Protein AF-A0AAD6UHK2-F1 (afdb_monomer)

InterPro domains:
  IPR046700 Domain of unknown function DUF6570 [PF20209] (50-93)

Organism: NCBI:txid1033014

pLDDT: mean 83.86, std 9.09, range [49.72, 95.25]

Nearest PDB structures (foldseek):
  5tcu-assembly1_LE  TM=2.601E-01  e=2.755E+00  Staphylococcus aureus subsp. aureus NCTC 8325
  8i4m-assembly1_m  TM=2.034E-01  e=7.150E+00  Prochlorococcus phage P-SCSP1u

Foldseek 3Di:
DDDDPADPVRVVVVVVVVVVVVPFDFDAAPAQRDTGTPQCADPRHGPCCVVPRDRHVVVVNRPPDDDPDDDDDPVRCVVVDDPDDDDDDDDDDD

Sequence (94 aa):
MAQPAVSAAEKVLMEHVRQEWMKIKMETCDTCNERWFDLDVRNGTCDKCRKKPKFQASNQMDPGPAPDLPALTQIEEMIISPVHALVSLYQVRG

Radius of gyration: 20.44 Å; Cα contacts (8 Å, |Δi|>4): 68; chains: 1; bounding box: 47×34×63 Å

Solvent-accessible surface area (backbone atoms only — not comparable to full-atom values): 6293 Å² total; per-residue (Å²): 130,84,78,68,97,64,51,77,69,54,51,54,53,51,50,52,51,51,55,58,55,70,65,67,54,82,39,61,19,76,65,58,69,50,71,41,65,89,43,64,64,52,96,49,34,22,52,62,50,74,76,55,72,80,38,30,73,92,72,73,56,49,88,69,79,82,75,96,65,81,82,72,51,75,67,50,44,69,72,70,49,74,89,73,89,79,86,84,90,82,90,81,86,130

Secondary structure (DSSP, 8-state):
-PPPSS-HHHHHHHHHHHHHHHT---EE-TTT--EESS---BTTB-HHHHH---S-GGGT----SPP-PPPPPHHHHHHH--------------

Mean predicted aligned error: 8.8 Å

Structure (mmCIF, N/CA/C/O backbone):
data_AF-A0AAD6UHK2-F1
#
_entry.id   AF-A0AAD6UHK2-F1
#
loop_
_atom_site.group_PDB
_atom_site.id
_atom_site.type_symbol
_atom_site.label_atom_id
_atom_site.label_alt_id
_atom_site.label_comp_id
_atom_site.label_asym_id
_atom_site.label_entity_id
_atom_site.label_seq_id
_atom_site.pdbx_PDB_ins_code
_atom_site.Cartn_x
_atom_site.Cartn_y
_atom_site.Cartn_z
_atom_site.occupancy
_atom_site.B_iso_or_equiv
_atom_site.auth_seq_id
_atom_site.auth_comp_id
_atom_site.auth_asym_id
_atom_site.auth_atom_id
_atom_site.pdbx_PDB_model_num
ATOM 1 N N . MET A 1 1 ? 18.551 0.508 -40.766 1.00 49.72 1 MET A N 1
ATOM 2 C CA . MET A 1 1 ? 17.415 -0.055 -40.001 1.00 49.72 1 MET A CA 1
ATOM 3 C C . MET A 1 1 ? 17.373 0.660 -38.662 1.00 49.72 1 MET A C 1
ATOM 5 O O . MET A 1 1 ? 18.431 0.800 -38.062 1.00 49.72 1 MET A O 1
ATOM 9 N N . ALA A 1 2 ? 16.223 1.188 -38.240 1.00 68.38 2 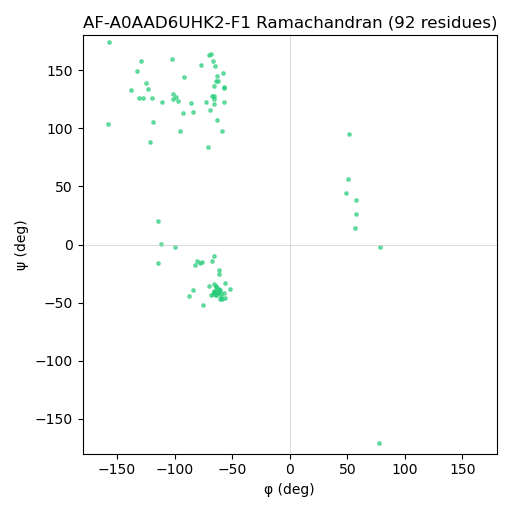ALA A N 1
ATOM 10 C CA . ALA A 1 2 ? 16.120 1.900 -36.966 1.00 68.38 2 ALA A CA 1
ATOM 11 C C . ALA A 1 2 ? 16.370 0.924 -35.806 1.00 68.38 2 ALA A C 1
ATOM 13 O O . ALA A 1 2 ? 15.753 -0.141 -35.759 1.00 68.38 2 ALA A O 1
ATOM 14 N N . GLN A 1 3 ? 17.288 1.264 -34.900 1.00 68.69 3 GLN A N 1
ATOM 15 C CA . GLN A 1 3 ? 17.438 0.505 -33.662 1.00 68.69 3 GLN A CA 1
ATOM 16 C C . GLN A 1 3 ? 16.168 0.679 -32.816 1.00 68.69 3 GLN A C 1
ATOM 18 O O . GLN A 1 3 ? 15.647 1.795 -32.727 1.00 68.69 3 GLN A O 1
ATOM 23 N N . PRO A 1 4 ? 15.641 -0.404 -32.220 1.00 77.88 4 PRO A N 1
ATOM 24 C CA . PRO A 1 4 ? 14.486 -0.308 -31.344 1.00 77.88 4 PRO A CA 1
ATOM 25 C C . PRO A 1 4 ? 14.827 0.549 -30.121 1.00 77.88 4 PRO A C 1
ATOM 27 O O . PRO A 1 4 ? 15.938 0.484 -29.603 1.00 77.88 4 PRO A O 1
ATOM 30 N N . ALA A 1 5 ? 13.851 1.321 -29.637 1.00 79.81 5 AL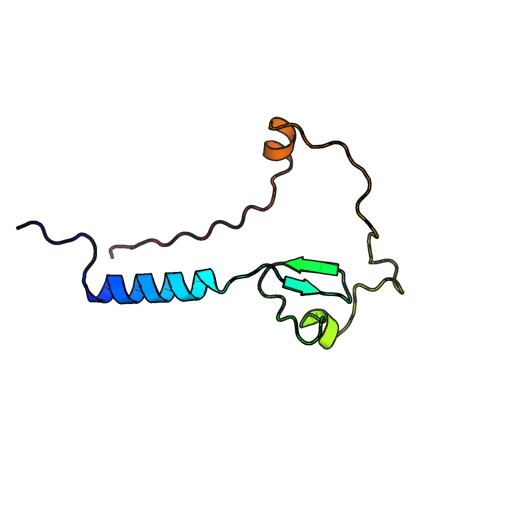A A N 1
ATOM 31 C CA . ALA A 1 5 ? 14.017 2.179 -28.459 1.00 79.81 5 ALA A CA 1
ATOM 32 C 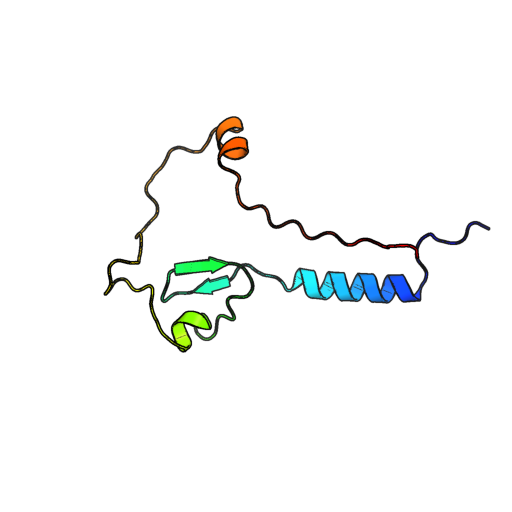C . ALA A 1 5 ? 14.358 1.397 -27.174 1.00 79.81 5 ALA A C 1
ATOM 34 O O . ALA A 1 5 ? 14.921 1.969 -26.247 1.00 79.81 5 ALA A O 1
ATOM 35 N N . VAL A 1 6 ? 14.029 0.101 -27.142 1.00 83.94 6 VAL A N 1
ATOM 36 C CA . VAL A 1 6 ? 14.271 -0.821 -26.028 1.00 83.94 6 VAL A CA 1
ATOM 37 C C . VAL A 1 6 ? 14.927 -2.090 -26.573 1.00 83.94 6 VAL A C 1
ATOM 39 O O . VAL A 1 6 ? 14.395 -2.731 -27.491 1.00 83.94 6 VAL A O 1
ATOM 42 N N . SER A 1 7 ? 16.072 -2.461 -26.007 1.00 88.31 7 SER A N 1
ATOM 43 C CA . SER A 1 7 ? 16.808 -3.686 -26.327 1.00 88.31 7 SER A CA 1
ATOM 44 C C . SER A 1 7 ? 16.065 -4.946 -25.864 1.00 88.31 7 SER A C 1
ATOM 46 O O . SER A 1 7 ? 15.149 -4.898 -25.044 1.00 88.31 7 SER A O 1
ATOM 48 N N . ALA A 1 8 ? 16.455 -6.116 -26.378 1.00 88.50 8 ALA A N 1
ATOM 49 C CA . ALA A 1 8 ? 15.834 -7.381 -25.977 1.00 88.50 8 ALA A CA 1
ATOM 50 C C . ALA A 1 8 ? 16.014 -7.680 -24.475 1.00 88.50 8 ALA A C 1
ATOM 52 O O . ALA A 1 8 ? 15.077 -8.149 -23.836 1.00 88.50 8 ALA A O 1
ATOM 53 N N . ALA A 1 9 ? 17.181 -7.357 -23.906 1.00 88.38 9 ALA A N 1
ATOM 54 C CA . ALA A 1 9 ? 17.447 -7.526 -22.479 1.00 88.38 9 ALA A CA 1
ATOM 55 C C . ALA A 1 9 ? 16.577 -6.592 -21.619 1.00 88.38 9 ALA A C 1
ATOM 57 O O . ALA A 1 9 ? 15.987 -7.027 -20.632 1.00 88.38 9 ALA A O 1
ATOM 58 N N . GLU A 1 10 ? 16.424 -5.327 -22.026 1.00 88.19 10 GLU A N 1
ATOM 59 C CA . GLU A 1 10 ? 15.559 -4.370 -21.324 1.00 88.19 10 GLU A CA 1
ATOM 60 C C . GLU A 1 10 ? 14.085 -4.790 -21.365 1.00 88.19 10 GLU A C 1
ATOM 62 O O . GLU A 1 10 ? 13.386 -4.633 -20.369 1.00 88.19 10 GLU A O 1
ATOM 67 N N . LYS A 1 11 ? 13.611 -5.395 -22.464 1.00 88.38 11 LYS A N 1
ATOM 68 C CA . LYS A 1 11 ? 12.241 -5.937 -22.530 1.00 88.38 11 LYS A CA 1
ATOM 69 C C . LYS A 1 11 ? 11.993 -7.023 -21.483 1.00 88.38 11 LYS A C 1
ATOM 71 O O . LYS A 1 11 ? 10.922 -7.041 -20.886 1.00 88.38 11 LYS A O 1
ATOM 76 N N . VAL A 1 12 ? 12.973 -7.896 -21.239 1.00 92.75 12 VAL A N 1
ATOM 77 C CA . VAL A 1 12 ? 12.876 -8.930 -20.194 1.00 92.75 12 VAL A CA 1
ATOM 78 C C . VAL A 1 12 ? 12.781 -8.288 -18.808 1.00 92.75 12 VAL A C 1
ATOM 80 O O . VAL A 1 12 ? 11.942 -8.687 -18.005 1.00 92.75 12 VAL A O 1
ATOM 83 N N . LEU A 1 13 ? 13.587 -7.255 -18.543 1.00 90.62 13 LEU A N 1
ATOM 84 C CA . LEU A 1 13 ? 13.539 -6.518 -17.276 1.00 90.62 13 LEU A CA 1
ATOM 85 C C . LEU A 1 13 ? 12.199 -5.799 -17.079 1.00 90.62 13 LEU A C 1
ATOM 87 O O . LEU A 1 13 ? 11.625 -5.865 -15.995 1.00 90.62 13 LEU A O 1
ATOM 91 N N . MET A 1 14 ? 11.677 -5.146 -18.120 1.00 90.06 14 MET A N 1
ATOM 92 C CA . MET A 1 14 ? 10.375 -4.473 -18.072 1.00 90.06 14 MET A CA 1
ATOM 93 C C . MET A 1 14 ? 9.234 -5.454 -17.797 1.00 90.06 14 MET A C 1
ATOM 95 O O . MET A 1 14 ? 8.348 -5.144 -17.003 1.00 90.06 14 MET A O 1
ATOM 99 N N . GLU A 1 15 ? 9.263 -6.637 -18.412 1.00 91.31 15 GLU A N 1
ATOM 100 C CA . GLU A 1 15 ? 8.258 -7.672 -18.164 1.00 91.31 15 GLU A CA 1
ATOM 101 C C . GLU A 1 15 ? 8.335 -8.197 -16.727 1.00 91.31 15 GLU A C 1
ATOM 103 O O . GLU A 1 15 ? 7.310 -8.333 -16.066 1.00 91.31 15 GLU A O 1
ATOM 108 N N . HIS A 1 16 ? 9.541 -8.403 -16.198 1.00 93.44 16 HIS A N 1
ATOM 109 C CA . HIS A 1 16 ? 9.720 -8.786 -14.799 1.00 93.44 16 HIS A CA 1
ATOM 110 C C . HIS A 1 16 ? 9.169 -7.720 -13.837 1.00 93.44 16 HIS A C 1
ATOM 112 O O . HIS A 1 16 ? 8.400 -8.038 -12.933 1.00 93.44 16 HIS A O 1
ATOM 118 N N . VAL A 1 17 ? 9.492 -6.440 -14.060 1.00 91.50 17 VAL A N 1
ATOM 119 C CA . VAL A 1 17 ? 8.957 -5.332 -13.248 1.00 91.50 17 VAL A CA 1
ATOM 120 C C . VAL A 1 17 ? 7.432 -5.283 -13.324 1.00 91.50 17 VAL A C 1
ATOM 122 O O . VAL A 1 17 ? 6.770 -5.180 -12.293 1.00 91.50 17 VAL A O 1
ATOM 125 N N . ARG A 1 18 ? 6.864 -5.419 -14.527 1.00 90.38 18 ARG A N 1
ATOM 126 C CA . ARG A 1 18 ? 5.414 -5.495 -14.724 1.00 90.38 18 ARG A CA 1
ATOM 127 C C . ARG A 1 18 ? 4.804 -6.638 -13.914 1.00 90.38 18 ARG A C 1
ATOM 129 O O . ARG A 1 18 ? 3.783 -6.431 -13.266 1.00 90.38 18 ARG A O 1
ATOM 136 N N . GLN A 1 19 ? 5.404 -7.826 -13.940 1.00 93.62 19 GLN A N 1
ATOM 137 C CA . GLN A 1 19 ? 4.908 -8.982 -13.192 1.00 93.62 19 GLN A CA 1
ATOM 138 C C . GLN A 1 19 ? 4.924 -8.742 -11.683 1.00 93.62 19 GLN A C 1
ATOM 140 O O . GLN A 1 19 ? 3.943 -9.071 -11.021 1.00 93.62 19 GLN A O 1
ATOM 145 N N . GLU A 1 20 ? 5.978 -8.130 -11.140 1.00 92.12 20 GLU A N 1
ATOM 146 C CA . GLU A 1 20 ? 6.017 -7.755 -9.722 1.00 92.12 20 GLU A CA 1
ATOM 147 C C . GLU A 1 20 ? 4.962 -6.697 -9.380 1.00 92.12 20 GLU A C 1
ATOM 149 O O . GLU A 1 20 ? 4.271 -6.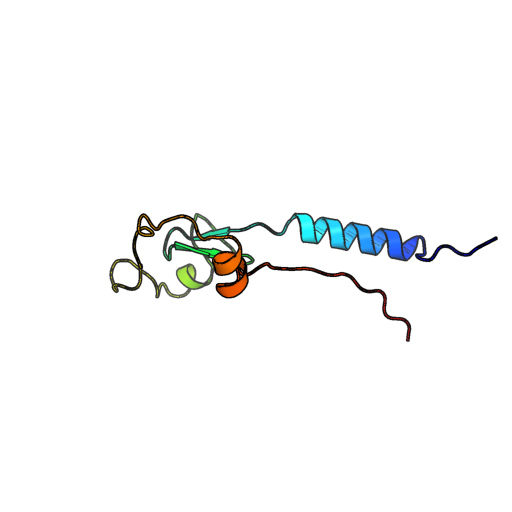816 -8.369 1.00 92.12 20 GLU A O 1
ATOM 154 N N . TRP A 1 21 ? 4.753 -5.702 -10.245 1.00 89.94 21 TRP A N 1
ATOM 155 C CA . TRP A 1 21 ? 3.718 -4.686 -10.036 1.00 89.94 21 TRP A CA 1
ATOM 156 C C . TRP A 1 21 ? 2.309 -5.266 -10.036 1.00 89.94 21 TRP A C 1
ATOM 158 O O . TRP A 1 21 ? 1.491 -4.879 -9.208 1.00 89.94 21 TRP A O 1
ATOM 168 N N . MET A 1 22 ? 2.029 -6.238 -10.904 1.00 88.31 22 MET A N 1
ATOM 169 C CA . MET A 1 22 ? 0.724 -6.906 -10.944 1.00 88.31 22 MET A CA 1
ATOM 170 C C . MET A 1 22 ? 0.435 -7.753 -9.695 1.00 88.31 22 MET A C 1
ATOM 172 O O . MET A 1 22 ? -0.713 -8.142 -9.484 1.00 88.31 22 MET A O 1
ATOM 176 N N . LYS A 1 23 ? 1.442 -8.043 -8.859 1.00 90.25 23 LYS A N 1
ATOM 177 C CA . LYS A 1 23 ? 1.248 -8.712 -7.561 1.00 90.25 23 LYS A CA 1
ATOM 178 C C . LYS A 1 23 ? 0.830 -7.742 -6.457 1.00 90.25 23 LYS A C 1
ATOM 180 O O . LYS A 1 23 ? 0.324 -8.196 -5.429 1.00 90.25 23 LYS A O 1
ATOM 185 N N . ILE A 1 24 ? 1.033 -6.436 -6.649 1.00 88.62 24 ILE A N 1
ATOM 186 C CA . ILE A 1 24 ? 0.619 -5.412 -5.690 1.00 88.62 24 ILE A CA 1
ATOM 187 C C . ILE A 1 24 ? -0.906 -5.422 -5.625 1.00 88.62 24 ILE A C 1
ATOM 189 O O . ILE A 1 24 ? -1.601 -5.214 -6.618 1.00 88.62 24 ILE A O 1
ATOM 193 N N . LYS A 1 25 ? -1.432 -5.668 -4.431 1.00 89.00 25 LYS A N 1
ATOM 194 C CA . LYS A 1 25 ? -2.865 -5.709 -4.159 1.00 89.00 25 LYS A CA 1
ATOM 195 C C . LYS A 1 25 ? -3.167 -4.890 -2.918 1.00 89.00 25 LYS A C 1
ATOM 197 O O . LYS A 1 25 ? -2.342 -4.808 -2.013 1.00 89.00 25 LYS A O 1
ATOM 202 N N . MET A 1 26 ? -4.358 -4.302 -2.885 1.00 90.88 26 MET A N 1
ATOM 203 C CA . MET A 1 26 ? -4.870 -3.703 -1.658 1.00 90.88 26 MET A CA 1
ATOM 204 C C . MET A 1 26 ? -5.105 -4.811 -0.638 1.00 90.88 26 MET A C 1
ATOM 206 O O . MET A 1 26 ? -5.826 -5.773 -0.908 1.00 90.88 26 MET A O 1
ATOM 210 N N . GLU A 1 27 ? -4.507 -4.659 0.530 1.00 94.25 27 GLU A N 1
ATOM 211 C CA . GLU A 1 27 ? -4.696 -5.535 1.674 1.00 94.25 27 GLU A CA 1
ATOM 212 C C . GLU A 1 27 ? -5.627 -4.859 2.683 1.00 94.25 27 GLU A C 1
ATOM 214 O O . GLU A 1 27 ? -5.849 -3.648 2.643 1.00 94.25 27 GLU A O 1
ATOM 219 N N . THR A 1 28 ? -6.233 -5.641 3.572 1.00 92.75 28 THR A N 1
ATOM 220 C CA . THR A 1 28 ? -7.094 -5.135 4.649 1.00 92.75 28 THR A CA 1
ATOM 221 C C . THR A 1 28 ? -6.771 -5.894 5.924 1.00 92.75 28 THR A C 1
ATOM 223 O O . THR A 1 28 ? -6.618 -7.114 5.890 1.00 92.75 28 THR A O 1
ATOM 226 N N . CYS A 1 29 ? -6.605 -5.169 7.027 1.00 91.31 29 CYS A N 1
ATOM 227 C CA . CYS A 1 29 ? -6.372 -5.746 8.345 1.00 91.31 29 CYS A CA 1
ATOM 228 C C . CYS A 1 29 ? -7.673 -5.794 9.146 1.00 91.31 29 CYS A C 1
ATOM 230 O O . CYS A 1 29 ? -8.278 -4.751 9.375 1.00 91.31 29 CYS A O 1
ATOM 232 N N . ASP A 1 30 ? -8.028 -6.960 9.674 1.00 89.44 30 ASP A N 1
ATOM 233 C CA . ASP A 1 30 ? -9.253 -7.166 10.458 1.00 89.44 30 ASP A CA 1
ATOM 234 C C . ASP A 1 30 ? -9.146 -6.603 11.888 1.00 89.44 30 ASP A C 1
ATOM 236 O O . ASP A 1 30 ? -10.139 -6.469 12.593 1.00 89.44 30 ASP A O 1
ATOM 240 N N . THR A 1 31 ? -7.927 -6.297 12.357 1.00 87.44 31 THR A N 1
ATOM 241 C CA . THR A 1 31 ? -7.701 -5.767 13.717 1.00 87.44 31 THR A CA 1
ATOM 242 C C . THR A 1 31 ? -7.803 -4.247 13.781 1.00 87.44 31 THR A C 1
ATOM 244 O O . THR A 1 31 ? -8.379 -3.718 14.726 1.00 87.44 31 THR A O 1
ATOM 247 N N . CYS A 1 32 ? -7.195 -3.551 12.816 1.00 86.44 32 CYS A N 1
ATOM 248 C CA . CYS 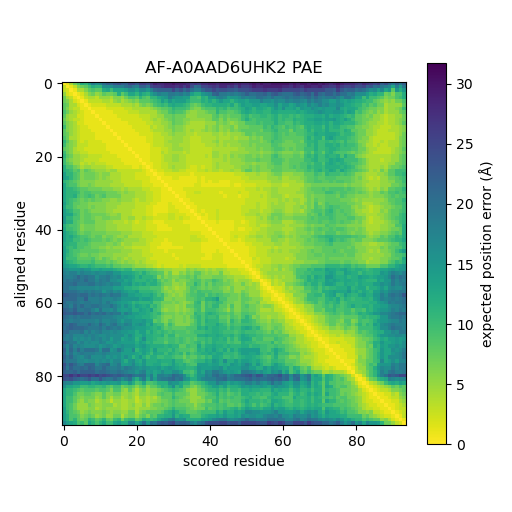A 1 32 ? -7.136 -2.087 12.791 1.00 86.44 32 CYS A CA 1
ATOM 249 C C . CYS A 1 32 ? -7.947 -1.447 11.667 1.00 86.44 32 CYS A C 1
ATOM 251 O O . CYS A 1 32 ? -7.902 -0.227 11.534 1.00 86.44 32 CYS A O 1
ATOM 253 N N . ASN A 1 33 ? -8.618 -2.246 10.832 1.00 85.81 33 ASN A N 1
ATOM 254 C CA . ASN A 1 33 ? -9.380 -1.803 9.662 1.00 85.81 33 ASN A CA 1
ATOM 255 C C . ASN A 1 33 ? -8.561 -0.990 8.634 1.00 85.81 33 ASN A C 1
ATOM 257 O O . ASN A 1 33 ? -9.121 -0.371 7.731 1.00 85.81 33 ASN A O 1
ATOM 261 N N . GLU A 1 34 ? -7.224 -0.998 8.730 1.00 86.88 34 GLU A N 1
ATOM 262 C CA . GLU A 1 34 ? -6.341 -0.335 7.765 1.00 86.88 34 GLU A CA 1
ATOM 263 C C . GLU A 1 34 ? -6.428 -1.065 6.420 1.00 86.88 34 GLU A C 1
ATOM 265 O O . GLU A 1 34 ? -6.250 -2.287 6.353 1.00 86.88 34 GLU A O 1
ATOM 270 N N . ARG A 1 35 ? -6.693 -0.306 5.352 1.00 89.00 35 ARG A N 1
ATOM 27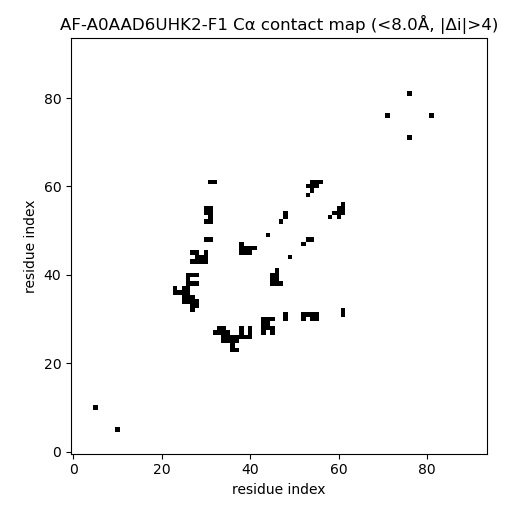1 C CA . ARG A 1 35 ? -6.750 -0.797 3.976 1.00 89.00 35 ARG A CA 1
ATOM 272 C C . ARG A 1 35 ? -5.681 -0.093 3.150 1.00 89.00 35 ARG A C 1
ATOM 274 O O . ARG A 1 35 ? -5.845 1.074 2.809 1.00 89.00 35 ARG A O 1
ATOM 281 N N . TRP A 1 36 ? -4.596 -0.790 2.834 1.00 89.81 36 TRP A N 1
ATOM 282 C CA . TRP A 1 36 ? -3.461 -0.223 2.101 1.00 89.81 36 TRP A CA 1
ATOM 283 C C . TRP A 1 36 ? -2.647 -1.305 1.385 1.00 89.81 36 TRP A C 1
ATOM 285 O O . TRP A 1 36 ? -2.916 -2.496 1.540 1.00 89.81 36 TRP A O 1
ATOM 295 N N . PHE A 1 37 ? -1.665 -0.889 0.588 1.00 90.62 37 PHE A N 1
ATOM 296 C CA . PHE A 1 37 ? -0.643 -1.780 0.036 1.00 90.62 37 PHE A CA 1
ATOM 297 C C . PHE A 1 37 ? 0.410 -2.112 1.104 1.00 90.62 37 PHE A C 1
ATOM 299 O O . PHE A 1 37 ? 0.648 -1.300 1.996 1.00 90.62 37 PHE A O 1
ATOM 306 N N . ASP A 1 38 ? 1.079 -3.259 0.971 1.00 90.69 38 ASP A N 1
ATOM 307 C CA . ASP A 1 38 ? 2.247 -3.630 1.791 1.00 90.69 38 ASP A CA 1
ATOM 308 C C . ASP A 1 38 ? 1.967 -3.634 3.309 1.00 90.69 38 ASP A C 1
ATOM 310 O O . ASP A 1 38 ? 2.773 -3.218 4.141 1.00 90.69 38 ASP A O 1
ATOM 314 N N . LEU A 1 39 ? 0.775 -4.098 3.690 1.00 93.56 39 LEU A N 1
ATOM 315 C CA . LEU A 1 39 ? 0.408 -4.322 5.088 1.00 93.56 39 LEU A CA 1
ATOM 316 C C . LEU A 1 39 ? 0.968 -5.650 5.628 1.00 93.56 39 LEU A C 1
ATOM 318 O O . LEU A 1 39 ? 0.952 -5.860 6.849 1.00 93.56 39 LEU A O 1
ATOM 322 N N . ASP A 1 40 ? 1.437 -6.537 4.738 1.00 94.88 40 ASP A N 1
ATOM 323 C CA . ASP A 1 40 ? 1.899 -7.901 5.033 1.00 94.88 40 ASP A CA 1
ATOM 324 C C . ASP A 1 40 ? 0.846 -8.641 5.862 1.00 94.88 40 ASP A C 1
ATOM 326 O O . ASP A 1 40 ? 1.096 -9.063 6.994 1.00 94.88 40 ASP A O 1
ATOM 330 N N . VAL A 1 41 ? -0.383 -8.734 5.348 1.00 95.25 41 VAL A N 1
ATOM 331 C CA . VAL A 1 41 ? -1.491 -9.344 6.093 1.00 95.25 41 VAL A CA 1
ATOM 332 C C . VAL A 1 41 ? -1.308 -10.857 6.153 1.00 95.25 41 VAL A C 1
ATOM 334 O O . VAL A 1 41 ? -1.265 -11.550 5.138 1.00 95.25 41 VAL A O 1
ATOM 337 N N . ARG A 1 42 ? -1.255 -11.395 7.376 1.00 94.81 42 ARG A N 1
ATOM 338 C CA . ARG A 1 42 ? -1.178 -12.838 7.644 1.00 94.81 42 ARG A CA 1
ATOM 339 C C . ARG A 1 42 ? -2.285 -13.215 8.608 1.00 94.81 42 ARG A C 1
ATOM 341 O O . ARG A 1 42 ? -2.391 -12.603 9.669 1.00 94.81 42 ARG A O 1
ATOM 348 N N . ASN A 1 43 ? -3.102 -14.202 8.240 1.00 94.50 43 ASN A N 1
ATOM 349 C CA . ASN A 1 43 ? -4.279 -14.611 9.016 1.00 94.50 43 ASN A CA 1
ATOM 350 C C . ASN A 1 43 ? -5.157 -13.402 9.420 1.00 94.50 43 ASN A C 1
ATOM 352 O O . ASN A 1 43 ? -5.511 -13.257 10.585 1.00 94.50 43 ASN A O 1
ATOM 356 N N . GLY A 1 44 ? -5.406 -12.478 8.483 1.00 92.75 44 GLY A N 1
ATOM 357 C CA . GLY A 1 44 ? -6.236 -11.283 8.714 1.00 92.75 44 GLY A CA 1
ATOM 358 C C . GLY A 1 44 ? -5.559 -10.133 9.474 1.00 92.75 44 GLY A C 1
ATOM 359 O O . GLY A 1 44 ? -6.150 -9.074 9.644 1.00 92.75 44 GLY A O 1
ATOM 360 N N . THR A 1 45 ? -4.302 -10.283 9.912 1.00 93.44 45 THR A N 1
ATOM 361 C CA . THR A 1 45 ? -3.616 -9.275 10.744 1.00 93.44 45 THR A CA 1
ATOM 362 C C . THR A 1 45 ? -2.356 -8.722 10.070 1.00 93.44 45 THR A C 1
ATOM 364 O O . THR A 1 45 ? -1.454 -9.484 9.705 1.00 93.44 45 THR A O 1
ATOM 367 N N . CYS A 1 46 ? -2.261 -7.393 9.944 1.00 94.06 46 CYS A N 1
ATOM 368 C CA . CYS A 1 46 ? -1.083 -6.699 9.403 1.00 94.06 46 CYS A CA 1
ATOM 369 C C . CYS A 1 46 ? 0.135 -6.758 10.339 1.00 94.06 46 CYS A C 1
ATOM 371 O O . CYS A 1 46 ? 0.011 -7.004 11.544 1.00 94.06 46 CYS A O 1
ATOM 373 N N . ASP A 1 47 ? 1.323 -6.464 9.807 1.00 95.12 47 ASP A N 1
ATOM 374 C CA . ASP A 1 47 ? 2.578 -6.509 10.571 1.00 95.12 47 ASP A CA 1
ATOM 375 C C . ASP A 1 47 ? 2.581 -5.608 11.816 1.00 95.12 47 ASP A C 1
ATOM 377 O O . ASP A 1 47 ? 2.989 -6.030 12.903 1.00 95.12 47 ASP A O 1
ATOM 381 N N . LYS A 1 48 ? 2.034 -4.391 11.697 1.00 91.06 48 LYS A N 1
ATOM 382 C CA . LYS A 1 48 ? 1.915 -3.447 12.821 1.00 91.06 48 LYS A CA 1
ATOM 383 C C . LYS A 1 48 ? 1.096 -4.048 13.967 1.00 91.06 48 LYS A C 1
ATOM 385 O O . LYS A 1 48 ? 1.527 -3.991 15.119 1.00 91.06 48 LYS A O 1
ATOM 390 N N . CYS A 1 49 ? -0.053 -4.649 13.654 1.00 90.56 49 CYS A N 1
ATOM 391 C CA . CYS A 1 49 ? -0.946 -5.232 14.654 1.00 90.56 49 CYS A CA 1
ATOM 392 C C . CYS A 1 49 ? -0.369 -6.496 15.292 1.00 90.56 49 CYS A C 1
ATOM 394 O O . CYS A 1 49 ? -0.527 -6.674 16.498 1.00 90.56 49 CYS A O 1
ATOM 396 N N . ARG A 1 50 ? 0.357 -7.326 14.531 1.00 92.69 50 ARG A N 1
ATOM 397 C CA . ARG A 1 50 ? 1.058 -8.493 15.092 1.00 92.69 50 ARG A CA 1
ATOM 398 C C . ARG A 1 50 ? 2.157 -8.099 16.078 1.00 92.69 50 ARG A C 1
ATOM 400 O O . ARG A 1 50 ? 2.359 -8.796 17.065 1.00 92.69 50 ARG A O 1
ATOM 407 N N . LYS A 1 51 ? 2.870 -6.997 15.819 1.00 92.50 51 LYS A N 1
ATOM 408 C CA . LYS A 1 51 ? 3.930 -6.488 16.708 1.00 92.50 51 LYS A CA 1
ATOM 409 C C . LYS A 1 51 ? 3.360 -5.807 17.946 1.00 92.50 51 LYS A C 1
ATOM 411 O O . LYS A 1 51 ? 3.780 -6.091 19.065 1.00 92.50 51 LYS A O 1
ATOM 416 N N . LYS A 1 52 ? 2.448 -4.856 17.744 1.00 87.69 52 LYS A N 1
ATOM 417 C CA . LYS A 1 52 ? 1.802 -4.107 18.823 1.00 87.69 52 LYS A CA 1
ATOM 418 C C . LYS A 1 52 ? 0.473 -3.534 18.328 1.00 87.69 52 LYS A C 1
ATOM 420 O O . LYS A 1 52 ? 0.485 -2.512 17.635 1.00 87.69 52 LYS A O 1
ATOM 425 N N . PRO A 1 53 ? -0.671 -4.117 18.708 1.00 80.75 53 PRO A N 1
ATOM 426 C CA . PRO A 1 53 ? -1.956 -3.583 18.296 1.00 80.75 53 PRO A CA 1
ATOM 427 C C . PRO A 1 53 ? -2.203 -2.238 18.993 1.00 80.75 53 PRO A C 1
ATOM 429 O O . PRO A 1 53 ? -2.272 -2.157 20.217 1.00 80.75 53 PRO A O 1
ATOM 432 N N . LYS A 1 54 ? -2.273 -1.164 18.200 1.00 76.94 54 LYS A N 1
ATOM 433 C CA . LYS A 1 54 ? -2.502 0.213 18.676 1.00 76.94 54 LYS A CA 1
ATOM 434 C C . LYS A 1 54 ? -3.827 0.813 18.224 1.00 76.94 54 LYS A C 1
ATOM 436 O O . LYS A 1 54 ? -4.212 1.835 18.767 1.00 76.94 54 LYS A O 1
ATOM 441 N N . PHE A 1 55 ? -4.478 0.235 17.226 1.00 75.12 55 PHE A N 1
ATOM 442 C CA . PHE A 1 55 ? -5.712 0.762 16.653 1.00 75.12 55 PHE A CA 1
ATOM 443 C C . PHE A 1 55 ? -6.764 -0.326 16.808 1.00 75.12 55 PHE A C 1
ATOM 445 O O . PHE A 1 55 ? -6.838 -1.223 15.978 1.00 75.12 55 PHE A O 1
ATOM 452 N N . GLN A 1 56 ? -7.456 -0.335 17.943 1.00 71.44 56 GLN A N 1
ATOM 453 C CA . GLN A 1 56 ? -8.468 -1.335 18.267 1.00 71.44 56 GLN A CA 1
ATOM 454 C C . GLN A 1 56 ? -9.754 -0.630 18.705 1.00 71.44 56 GLN A C 1
ATOM 456 O O . GLN A 1 56 ? -9.728 0.487 19.219 1.00 71.44 56 GLN A O 1
ATOM 461 N N . ALA A 1 57 ? -10.893 -1.313 18.604 1.00 74.56 57 ALA A N 1
ATOM 462 C CA . ALA A 1 57 ? -12.143 -0.803 19.171 1.00 74.56 57 ALA A CA 1
ATOM 463 C C . ALA A 1 57 ? -12.017 -0.504 20.683 1.00 74.56 57 ALA A C 1
ATOM 465 O O . ALA A 1 57 ? -12.583 0.464 21.188 1.00 74.56 57 ALA A O 1
ATOM 466 N N . SER A 1 58 ? -11.204 -1.290 21.400 1.00 80.00 58 SER A N 1
ATOM 467 C CA . SER A 1 58 ? -10.965 -1.154 22.844 1.00 80.00 58 SER A CA 1
ATOM 468 C C . SER A 1 58 ? -10.345 0.184 23.257 1.00 80.00 58 SER A C 1
ATOM 470 O O . SER A 1 58 ? -10.540 0.609 24.394 1.00 80.00 58 SER A O 1
ATOM 472 N N . ASN A 1 59 ? -9.615 0.858 22.362 1.00 80.12 59 ASN A N 1
ATOM 473 C CA . ASN A 1 59 ? -8.961 2.131 22.654 1.00 80.12 59 ASN A CA 1
ATOM 474 C C . ASN A 1 59 ? -9.523 3.311 21.854 1.00 80.12 59 ASN A C 1
ATOM 476 O O . ASN A 1 59 ? -8.855 4.337 21.759 1.00 80.12 59 ASN A O 1
ATOM 480 N N . GLN A 1 60 ? -10.746 3.170 21.325 1.00 74.94 60 GLN A N 1
ATOM 481 C CA . GLN A 1 60 ? -11.487 4.230 20.620 1.00 74.94 60 GLN A CA 1
ATOM 482 C C . GLN A 1 60 ? -10.736 4.807 19.408 1.00 74.94 60 GLN A C 1
ATOM 484 O O . GLN A 1 60 ? -10.952 5.948 19.016 1.00 74.94 60 GLN A O 1
ATOM 489 N N . MET A 1 61 ? -9.851 4.008 18.807 1.00 74.75 61 MET A N 1
ATOM 490 C CA . MET A 1 61 ? -9.114 4.374 17.595 1.00 74.75 61 MET A CA 1
ATOM 491 C C . MET A 1 61 ? -9.731 3.777 16.323 1.00 74.75 61 MET A C 1
ATOM 493 O O . MET A 1 61 ? -9.210 4.006 15.234 1.00 74.75 61 MET A O 1
ATOM 497 N N . ASP A 1 62 ? -10.802 2.992 16.456 1.00 74.38 62 ASP A N 1
ATOM 498 C CA . ASP A 1 62 ? -11.619 2.550 15.329 1.00 74.38 62 ASP A CA 1
ATOM 499 C C . ASP A 1 62 ? -12.646 3.652 15.008 1.00 74.38 62 ASP A C 1
ATOM 501 O O . ASP A 1 62 ? -13.501 3.926 15.857 1.00 74.38 62 ASP A O 1
ATOM 505 N N . PRO A 1 63 ? -12.579 4.311 13.833 1.00 70.94 63 PRO A N 1
ATOM 506 C CA . PRO A 1 63 ? -13.546 5.343 13.456 1.00 70.94 63 PRO A CA 1
ATOM 507 C C . PRO A 1 63 ? -14.961 4.780 13.255 1.00 70.94 63 PRO A C 1
ATOM 509 O O . PRO A 1 63 ? -15.910 5.555 13.134 1.00 70.94 63 PRO A O 1
ATOM 512 N N . GLY A 1 64 ? -15.113 3.451 13.240 1.00 77.69 64 GLY A N 1
ATOM 513 C CA . GLY A 1 64 ? -16.376 2.786 12.978 1.00 77.69 64 GLY A CA 1
ATOM 514 C C . GLY A 1 64 ? -16.725 2.781 11.486 1.00 77.69 64 GLY A C 1
ATOM 515 O O . GLY A 1 64 ? -15.894 3.113 10.635 1.00 77.69 64 GLY A O 1
ATOM 516 N N . PRO A 1 65 ? -17.951 2.362 11.138 1.00 79.69 65 PRO A N 1
ATOM 517 C CA . PRO A 1 65 ? -18.407 2.370 9.756 1.00 79.69 65 PRO A CA 1
ATOM 518 C C . PRO A 1 65 ? -18.434 3.798 9.205 1.00 79.69 65 PRO A C 1
ATOM 520 O O . PRO A 1 65 ? -18.831 4.739 9.894 1.00 79.69 65 PRO A O 1
ATOM 523 N N . ALA A 1 66 ? -18.038 3.946 7.939 1.00 77.81 66 ALA A N 1
ATOM 524 C CA . ALA A 1 66 ? -18.151 5.219 7.246 1.00 77.81 66 ALA A CA 1
ATOM 525 C C . ALA A 1 66 ? -19.622 5.689 7.252 1.00 77.81 66 ALA A C 1
ATOM 527 O O . ALA A 1 66 ? -20.514 4.874 6.996 1.00 77.81 66 ALA A O 1
ATOM 528 N N . PRO A 1 67 ? -19.892 6.970 7.554 1.00 82.50 67 PRO A N 1
ATOM 529 C CA . PRO A 1 67 ? -21.245 7.505 7.497 1.00 82.50 67 PRO A CA 1
ATOM 530 C C . PRO A 1 67 ? -21.782 7.486 6.061 1.00 82.50 67 PRO A C 1
ATOM 532 O O . PRO A 1 67 ? -21.011 7.556 5.103 1.00 82.50 67 PRO A O 1
ATOM 535 N N . ASP A 1 68 ? -23.109 7.420 5.924 1.00 87.44 68 ASP A N 1
ATOM 536 C CA . ASP A 1 68 ? -23.804 7.542 4.638 1.00 87.44 68 ASP A CA 1
ATOM 537 C C . ASP A 1 68 ? -23.711 8.995 4.145 1.00 87.44 68 ASP A C 1
ATOM 539 O O . ASP A 1 68 ? -24.552 9.845 4.446 1.00 87.44 68 ASP A O 1
ATOM 543 N N . LEU A 1 69 ? -22.590 9.307 3.497 1.00 84.56 69 LEU A N 1
ATOM 544 C CA . LEU A 1 69 ? -22.305 10.614 2.920 1.00 84.56 69 LEU A CA 1
ATOM 545 C C . LEU A 1 69 ? -22.768 10.645 1.460 1.00 84.56 69 LEU A C 1
ATOM 547 O O . LEU A 1 69 ? -22.627 9.645 0.751 1.00 84.56 69 LEU A O 1
ATOM 551 N N . PRO A 1 70 ? -23.274 11.794 0.975 1.00 88.56 70 PRO A N 1
ATOM 552 C CA . PRO A 1 70 ? -23.591 11.945 -0.437 1.00 88.56 70 PRO A CA 1
ATOM 553 C C . PRO A 1 70 ? -22.345 11.697 -1.295 1.00 88.56 70 PRO A C 1
ATOM 555 O O . PRO A 1 70 ? -21.223 12.010 -0.892 1.00 88.56 70 PRO A O 1
ATOM 558 N N . ALA A 1 71 ? -22.554 11.148 -2.494 1.00 85.88 71 ALA A N 1
ATOM 559 C CA . ALA A 1 71 ? -21.483 11.010 -3.471 1.00 85.88 71 ALA A CA 1
ATOM 560 C C . ALA A 1 71 ? -20.874 12.386 -3.771 1.00 85.88 71 ALA A C 1
ATOM 562 O O . ALA A 1 71 ? -21.601 13.365 -3.961 1.00 85.88 71 ALA A O 1
ATOM 563 N N . LEU A 1 72 ? -19.544 12.444 -3.811 1.0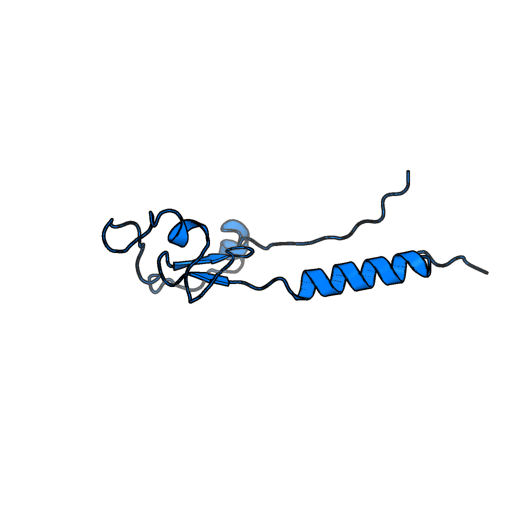0 84.81 72 LEU A N 1
ATOM 564 C CA . LEU A 1 72 ? -18.826 13.661 -4.153 1.00 84.81 72 LEU A CA 1
ATOM 565 C C . LEU A 1 72 ? -19.136 14.054 -5.602 1.00 84.81 72 LEU A C 1
ATOM 567 O O . LEU A 1 72 ? -19.216 13.212 -6.499 1.00 84.81 72 LEU A O 1
ATOM 571 N N . THR A 1 73 ? -19.295 15.350 -5.849 1.00 89.00 73 THR A N 1
ATOM 572 C CA . THR A 1 73 ? -19.279 15.884 -7.212 1.00 89.00 73 THR A CA 1
ATOM 573 C C . THR A 1 73 ? -17.885 15.722 -7.817 1.00 89.00 73 THR A C 1
ATOM 575 O O . THR A 1 73 ? -16.886 15.672 -7.103 1.00 89.00 73 THR A O 1
ATOM 578 N N . GLN A 1 74 ? -17.783 15.729 -9.149 1.00 84.94 74 GLN A N 1
ATOM 579 C CA . GLN A 1 74 ? -16.488 15.649 -9.839 1.00 84.94 74 GLN A CA 1
ATOM 580 C C . GLN A 1 74 ? -15.474 16.694 -9.330 1.00 84.94 74 GLN A C 1
ATOM 582 O O . GLN A 1 74 ? -14.288 16.404 -9.204 1.00 84.94 74 GLN A O 1
ATOM 587 N N . ILE A 1 75 ? -15.937 17.910 -9.018 1.00 87.44 75 ILE A N 1
ATOM 588 C CA . ILE A 1 75 ? -15.089 18.986 -8.488 1.00 87.44 75 ILE A CA 1
ATOM 589 C C . ILE A 1 75 ? -14.601 18.645 -7.075 1.00 87.44 75 ILE A C 1
ATOM 591 O O . ILE A 1 75 ? -13.424 18.828 -6.774 1.00 87.44 75 ILE A O 1
ATOM 595 N N . GLU A 1 76 ? -15.478 18.134 -6.213 1.00 85.00 76 GLU A N 1
ATOM 596 C CA . GLU A 1 76 ? -15.109 17.732 -4.854 1.00 85.00 76 GLU A CA 1
ATOM 597 C C . GLU A 1 76 ? -14.142 16.549 -4.856 1.00 85.00 76 GLU A C 1
ATOM 599 O O . GLU A 1 76 ? -13.175 16.578 -4.105 1.00 85.00 76 GLU A O 1
ATOM 604 N N . GLU A 1 77 ? -14.319 15.558 -5.733 1.00 80.56 77 GLU A N 1
ATOM 605 C CA . GLU A 1 77 ? -13.353 14.463 -5.898 1.00 80.56 77 GLU A CA 1
ATOM 606 C C . GLU A 1 77 ? -11.970 14.985 -6.313 1.00 80.56 77 GLU A C 1
ATOM 608 O O . GLU A 1 77 ? -10.952 14.561 -5.764 1.00 80.56 77 GLU A O 1
ATOM 613 N N . MET A 1 78 ? -11.921 15.949 -7.239 1.00 78.06 78 MET A N 1
ATOM 614 C CA . MET A 1 78 ? -10.668 16.576 -7.671 1.00 78.06 78 MET A CA 1
ATOM 615 C C . MET A 1 78 ? -9.985 17.382 -6.555 1.00 78.06 78 MET A C 1
ATOM 617 O O . MET A 1 78 ? -8.756 17.430 -6.516 1.00 78.06 78 MET A O 1
ATOM 621 N N . ILE A 1 79 ? -10.753 18.017 -5.662 1.00 79.94 79 ILE A N 1
ATOM 622 C CA . ILE A 1 79 ? -10.230 18.856 -4.567 1.00 79.94 79 ILE A CA 1
ATOM 623 C C . ILE A 1 79 ? -9.850 18.019 -3.338 1.00 79.94 79 ILE A C 1
ATOM 625 O O . ILE A 1 79 ? -8.839 18.298 -2.696 1.00 79.94 79 ILE A O 1
ATOM 629 N N . ILE A 1 80 ? -10.640 16.996 -3.009 1.00 76.69 80 ILE A N 1
ATOM 630 C CA . ILE A 1 80 ? -10.427 16.123 -1.844 1.00 76.69 80 ILE A CA 1
ATOM 631 C C . ILE A 1 80 ? -9.312 15.100 -2.117 1.00 76.69 80 ILE A C 1
ATOM 633 O O . ILE A 1 80 ? -8.733 14.578 -1.171 1.00 76.69 80 ILE A O 1
ATOM 637 N N . SER A 1 81 ? -8.932 14.9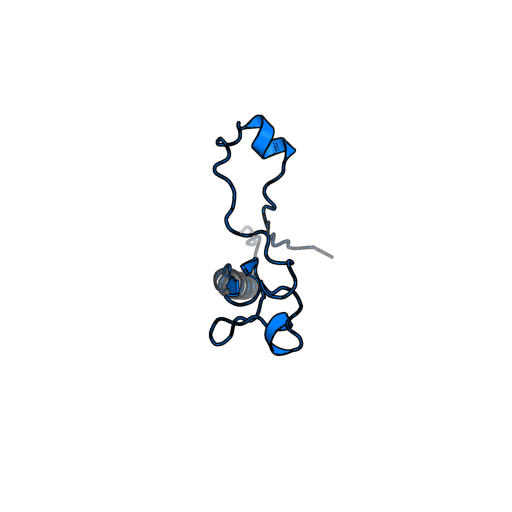04 -3.386 1.00 62.31 81 SER A N 1
ATOM 638 C CA . SER A 1 81 ? -7.880 13.995 -3.852 1.00 62.31 81 SER A CA 1
ATOM 639 C C . SER A 1 81 ? -8.052 12.570 -3.310 1.00 62.31 81 SER A C 1
ATOM 641 O O . SER A 1 81 ? -7.551 12.242 -2.228 1.00 62.31 81 SER A O 1
ATOM 643 N N . PRO A 1 82 ? -8.696 11.655 -4.057 1.00 61.94 82 PRO A N 1
ATOM 644 C CA . PRO A 1 82 ? -8.456 10.242 -3.819 1.00 61.94 82 PRO A CA 1
ATOM 645 C C . PRO A 1 82 ? -6.952 10.015 -3.977 1.00 61.94 82 PRO A C 1
ATOM 647 O O . PRO A 1 82 ? -6.388 10.337 -5.023 1.00 61.94 82 PRO A O 1
ATOM 650 N N . VAL A 1 83 ? -6.288 9.492 -2.942 1.00 67.06 83 VAL A N 1
ATOM 651 C CA . VAL A 1 83 ? -4.870 9.129 -3.037 1.00 67.06 83 VAL A CA 1
ATOM 652 C C . VAL A 1 83 ? -4.733 8.102 -4.159 1.00 67.06 83 VAL A C 1
ATOM 654 O O . VAL A 1 83 ? -5.010 6.917 -3.981 1.00 67.06 83 VAL A O 1
ATOM 657 N N . HIS A 1 84 ? -4.356 8.574 -5.343 1.00 70.69 84 HIS A N 1
ATOM 658 C CA . HIS A 1 84 ? -4.214 7.749 -6.526 1.00 70.69 84 HIS A CA 1
ATOM 659 C C . HIS A 1 84 ? -2.753 7.342 -6.629 1.00 70.69 84 HIS A C 1
ATOM 661 O O . HIS A 1 84 ? -1.905 8.114 -7.079 1.00 70.69 84 HIS A O 1
ATOM 667 N N . ALA A 1 85 ? -2.444 6.138 -6.153 1.00 71.00 85 ALA A N 1
ATOM 668 C CA . ALA A 1 85 ? -1.107 5.587 -6.282 1.00 71.00 85 ALA A CA 1
ATOM 669 C C . ALA A 1 85 ? -0.780 5.401 -7.774 1.00 71.00 85 ALA A C 1
ATOM 671 O O . ALA A 1 85 ? -1.315 4.511 -8.431 1.00 71.00 85 ALA A O 1
ATOM 672 N N . LEU A 1 86 ? 0.094 6.258 -8.304 1.00 79.69 86 LEU A N 1
ATOM 673 C CA . LEU A 1 86 ? 0.624 6.158 -9.659 1.00 79.69 86 LEU A CA 1
ATOM 674 C C . LEU A 1 86 ? 2.031 5.561 -9.595 1.00 79.69 86 LEU A C 1
ATOM 676 O O . LEU A 1 86 ? 2.905 6.098 -8.916 1.00 79.69 86 LEU A O 1
ATOM 680 N N . VAL A 1 87 ? 2.258 4.472 -10.328 1.00 78.94 87 VAL A N 1
ATOM 681 C CA . VAL A 1 87 ? 3.586 3.871 -10.489 1.00 78.94 87 VAL A CA 1
ATOM 682 C C . VAL A 1 87 ? 4.041 4.079 -11.931 1.00 78.94 87 VAL A C 1
ATOM 684 O O . VAL A 1 87 ? 3.358 3.664 -12.865 1.00 78.94 87 VAL A O 1
ATOM 687 N N . SER A 1 88 ? 5.199 4.718 -12.111 1.00 84.56 88 SER A N 1
ATOM 688 C CA . SER A 1 88 ? 5.751 5.069 -13.425 1.00 84.56 88 SER A CA 1
ATOM 689 C C . SER A 1 88 ? 7.148 4.476 -13.612 1.00 84.56 88 SER A C 1
ATOM 691 O O . SER A 1 88 ? 7.993 4.586 -12.725 1.00 84.56 88 SER A O 1
ATOM 693 N N . LEU A 1 89 ? 7.406 3.870 -14.778 1.00 81.62 89 LEU A N 1
ATOM 694 C CA . LEU A 1 89 ? 8.728 3.372 -15.179 1.00 81.62 89 LEU A CA 1
ATOM 695 C C . LEU A 1 89 ? 9.377 4.365 -16.149 1.00 81.62 89 LEU A C 1
ATOM 697 O O . LEU A 1 89 ? 8.769 4.713 -17.160 1.00 81.62 89 LEU A O 1
ATOM 701 N N . TYR A 1 90 ? 10.624 4.761 -15.893 1.00 81.06 90 TYR A N 1
ATOM 702 C CA . TYR A 1 90 ? 11.382 5.646 -16.779 1.00 81.06 90 TYR A CA 1
ATOM 703 C C . TYR A 1 90 ? 12.717 5.011 -17.177 1.00 81.06 90 TYR A C 1
ATOM 705 O O . TYR A 1 90 ? 13.408 4.434 -16.340 1.00 81.06 90 TYR A O 1
ATOM 713 N N . GLN A 1 91 ? 13.103 5.161 -18.447 1.00 74.69 91 GLN A N 1
ATOM 714 C CA . GLN A 1 91 ? 14.468 4.904 -18.909 1.00 74.69 91 GLN A CA 1
ATOM 715 C C . GLN A 1 91 ? 15.238 6.228 -18.859 1.00 74.69 91 GLN A C 1
ATOM 717 O O . GLN A 1 91 ? 14.931 7.154 -19.610 1.00 74.69 91 GLN A O 1
ATOM 722 N N . VAL A 1 92 ? 16.229 6.329 -17.975 1.00 79.75 92 VAL A N 1
ATOM 723 C CA . VAL A 1 92 ? 17.109 7.502 -17.890 1.00 79.75 92 VAL A CA 1
ATOM 724 C C . VAL A 1 92 ? 18.382 7.197 -18.673 1.00 79.75 92 VAL A C 1
ATOM 726 O O . VAL A 1 92 ? 19.049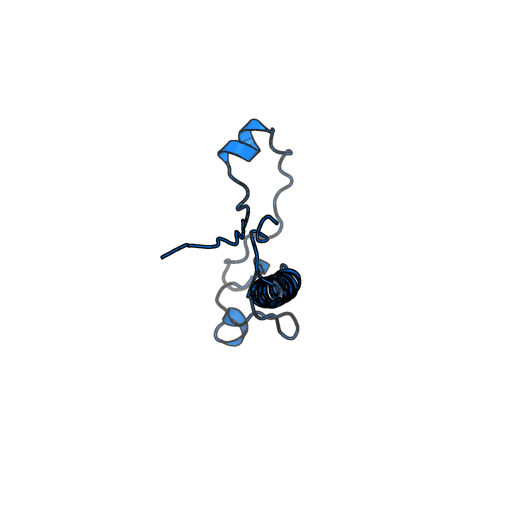 6.201 -18.402 1.00 79.75 92 VAL A O 1
ATOM 729 N N . ARG A 1 93 ? 18.712 8.033 -19.663 1.00 75.31 93 ARG A N 1
ATOM 730 C CA . ARG A 1 93 ? 20.004 7.972 -20.361 1.00 75.31 93 ARG A CA 1
ATOM 731 C C . ARG A 1 93 ? 21.014 8.796 -19.564 1.00 75.31 93 ARG A C 1
ATOM 733 O O . ARG A 1 93 ? 20.747 9.970 -19.314 1.00 75.31 93 ARG A O 1
ATOM 740 N N . GLY A 1 94 ? 22.105 8.159 -19.139 1.00 59.41 94 GLY A N 1
ATOM 741 C CA . GLY A 1 94 ? 23.297 8.841 -18.627 1.00 59.41 94 GLY A CA 1
ATOM 742 C C . GLY A 1 94 ? 24.145 9.403 -19.755 1.00 59.41 94 GLY A C 1
ATOM 743 O O . GLY A 1 94 ? 24.076 8.831 -20.869 1.00 59.41 94 GLY A O 1
#